Protein AF-A0A7W8HG87-F1 (afdb_monomer)

Structure (mmCIF, N/CA/C/O backbone):
data_AF-A0A7W8HG87-F1
#
_entry.id   AF-A0A7W8HG87-F1
#
loop_
_atom_site.group_PDB
_atom_site.id
_atom_site.type_symbol
_atom_site.label_atom_id
_atom_site.label_alt_id
_atom_site.label_comp_id
_atom_site.label_asym_id
_atom_site.label_entity_id
_atom_site.label_seq_id
_atom_site.pdbx_PDB_ins_code
_atom_site.Cartn_x
_atom_site.Cartn_y
_atom_site.Cartn_z
_atom_site.occupancy
_atom_site.B_iso_or_equiv
_atom_site.auth_seq_id
_atom_site.auth_comp_id
_atom_site.auth_asym_id
_atom_site.auth_atom_id
_atom_site.pdbx_PDB_model_num
ATOM 1 N N . MET A 1 1 ? 0.008 -7.089 -7.435 1.00 83.88 1 MET A N 1
ATOM 2 C CA . MET A 1 1 ? -1.253 -7.073 -6.643 1.00 83.88 1 MET A CA 1
ATOM 3 C C . MET A 1 1 ? -2.312 -6.264 -7.401 1.00 83.88 1 MET A C 1
ATOM 5 O O . MET A 1 1 ? -1.929 -5.557 -8.324 1.00 83.88 1 MET A O 1
ATOM 9 N N . TYR A 1 2 ? -3.597 -6.303 -7.029 1.00 92.94 2 TYR A N 1
ATOM 10 C CA . TYR A 1 2 ? -4.651 -5.495 -7.674 1.00 92.94 2 TYR A CA 1
ATOM 11 C C . TYR A 1 2 ? -5.302 -4.515 -6.698 1.00 92.94 2 TYR A C 1
ATOM 13 O O . TYR A 1 2 ? -5.439 -4.823 -5.520 1.00 92.94 2 TYR A O 1
ATOM 21 N N . CYS A 1 3 ? -5.683 -3.326 -7.167 1.00 93.56 3 CYS A N 1
ATOM 22 C CA . CYS A 1 3 ? -6.391 -2.337 -6.350 1.00 93.56 3 CYS A CA 1
ATOM 23 C C . CYS A 1 3 ? -7.844 -2.763 -6.100 1.00 93.56 3 CYS A C 1
ATOM 25 O O . CYS A 1 3 ? -8.595 -2.926 -7.055 1.00 93.56 3 CYS A O 1
ATOM 27 N N . ALA A 1 4 ? -8.272 -2.833 -4.839 1.00 93.69 4 ALA A N 1
ATOM 28 C CA . ALA A 1 4 ? -9.629 -3.233 -4.456 1.00 93.69 4 ALA A CA 1
ATOM 29 C C . ALA A 1 4 ? -10.739 -2.282 -4.951 1.00 93.69 4 ALA A C 1
ATOM 31 O O . ALA A 1 4 ? -11.887 -2.692 -5.051 1.00 93.69 4 ALA A O 1
ATOM 32 N N . LEU A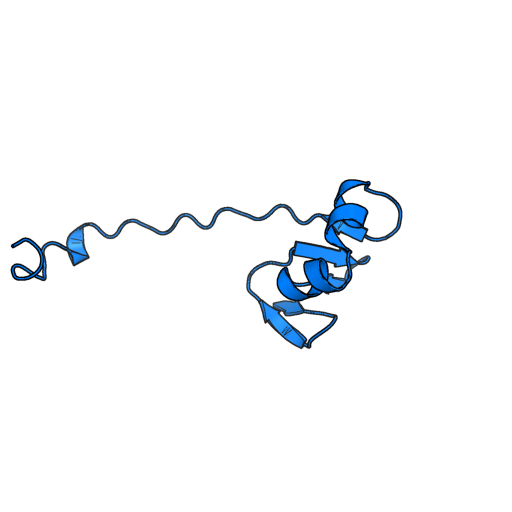 1 5 ? -10.410 -1.024 -5.283 1.00 92.31 5 LEU A N 1
ATOM 33 C CA . LEU A 1 5 ? -11.394 -0.044 -5.769 1.00 92.31 5 LEU A CA 1
ATOM 34 C C . LEU A 1 5 ? -11.551 -0.024 -7.293 1.00 92.31 5 LEU A C 1
ATOM 36 O O . LEU A 1 5 ? -12.635 0.245 -7.792 1.00 92.31 5 LEU A O 1
ATOM 40 N N . CYS A 1 6 ? -10.467 -0.230 -8.045 1.00 93.00 6 CYS A N 1
ATOM 41 C CA . CYS A 1 6 ? -10.478 -0.058 -9.505 1.00 93.00 6 CYS A CA 1
ATOM 42 C C . CYS A 1 6 ? -9.966 -1.267 -10.288 1.00 93.00 6 CYS A C 1
ATOM 44 O O . CYS A 1 6 ? -9.852 -1.185 -11.508 1.00 93.00 6 CYS A O 1
ATOM 46 N N . GLY A 1 7 ? -9.570 -2.343 -9.606 1.00 92.44 7 GLY A N 1
ATOM 47 C CA . GLY A 1 7 ? -9.073 -3.575 -10.216 1.00 92.44 7 GLY A CA 1
ATOM 48 C C . GLY A 1 7 ? -7.740 -3.449 -10.957 1.00 92.44 7 GLY A C 1
ATOM 49 O O . GLY A 1 7 ? -7.293 -4.417 -11.555 1.00 92.44 7 GLY A O 1
ATOM 50 N N . ARG A 1 8 ? -7.077 -2.284 -10.951 1.00 93.00 8 ARG A N 1
ATOM 51 C CA . ARG A 1 8 ? -5.823 -2.099 -11.703 1.00 93.00 8 ARG A CA 1
ATOM 52 C C . ARG A 1 8 ? -4.651 -2.835 -11.045 1.00 93.00 8 ARG A C 1
ATOM 54 O O . ARG A 1 8 ? -4.548 -2.788 -9.812 1.00 93.00 8 ARG A O 1
ATOM 61 N N . PRO A 1 9 ? -3.752 -3.452 -11.835 1.00 92.81 9 PRO A N 1
ATOM 62 C CA . PRO A 1 9 ? -2.528 -4.035 -11.308 1.00 92.81 9 PRO A CA 1
ATOM 63 C C . PRO A 1 9 ? -1.627 -2.937 -10.736 1.00 92.81 9 PRO A C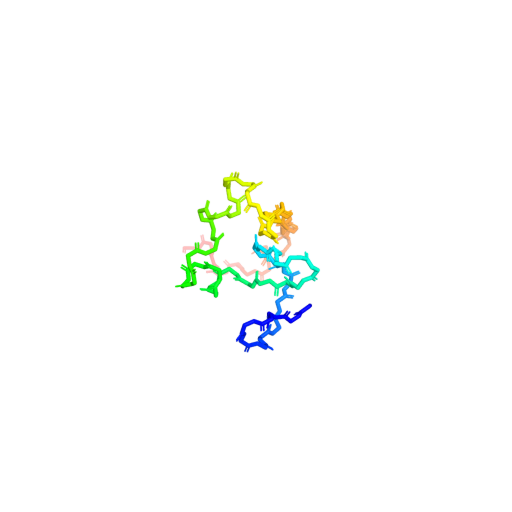 1
ATOM 65 O O . PRO A 1 9 ? -1.525 -1.836 -11.282 1.00 92.81 9 PRO A O 1
ATOM 68 N N . MET A 1 10 ? -0.989 -3.234 -9.610 1.00 88.62 10 MET A N 1
ATOM 69 C CA . MET A 1 10 ? -0.031 -2.358 -8.952 1.00 88.62 10 MET A CA 1
ATOM 70 C C . MET A 1 10 ? 1.054 -3.157 -8.231 1.00 88.62 10 MET A C 1
ATOM 72 O O . MET A 1 10 ? 0.809 -4.248 -7.705 1.00 88.62 10 MET A O 1
ATOM 76 N N . GLU A 1 11 ? 2.240 -2.559 -8.190 1.00 87.12 11 GLU A N 1
ATOM 77 C CA . GLU A 1 11 ? 3.419 -3.067 -7.482 1.00 87.12 11 GLU A CA 1
ATOM 78 C C . GLU A 1 11 ? 3.306 -2.863 -5.966 1.00 87.12 11 GLU A C 1
ATOM 80 O O . GLU A 1 11 ? 3.614 -3.753 -5.179 1.00 87.12 11 GLU A O 1
ATOM 85 N N . GLN A 1 12 ? 2.832 -1.687 -5.541 1.00 88.12 12 GLN A N 1
ATOM 86 C CA . GLN A 1 12 ? 2.718 -1.321 -4.130 1.00 88.12 12 GLN A CA 1
ATOM 87 C C . GLN A 1 12 ? 1.377 -0.643 -3.840 1.00 88.12 12 GLN A C 1
ATOM 89 O O . GLN A 1 12 ? 0.971 0.296 -4.533 1.00 88.12 12 GLN A O 1
ATOM 94 N N . ALA A 1 13 ? 0.712 -1.087 -2.773 1.00 90.62 13 ALA A N 1
ATOM 95 C CA . ALA A 1 13 ? -0.449 -0.402 -2.218 1.00 90.62 13 ALA A CA 1
ATOM 96 C C . ALA A 1 13 ? -0.019 0.874 -1.482 1.00 90.62 13 ALA A C 1
ATOM 98 O O . ALA A 1 13 ? 1.082 0.962 -0.940 1.00 90.62 13 ALA A O 1
ATOM 99 N N . ALA A 1 14 ? -0.900 1.872 -1.454 1.00 90.56 14 ALA A N 1
ATOM 100 C CA . ALA A 1 14 ? -0.707 3.066 -0.635 1.00 90.56 14 ALA A CA 1
ATOM 101 C C . ALA A 1 14 ? -1.377 2.919 0.736 1.00 90.56 14 ALA A C 1
ATOM 103 O O . ALA A 1 14 ? -0.850 3.390 1.742 1.00 90.56 14 ALA A O 1
ATOM 104 N N . VAL A 1 15 ? -2.542 2.274 0.756 1.00 91.19 15 VAL A N 1
ATOM 105 C CA . VAL A 1 15 ? -3.381 2.093 1.940 1.00 91.19 15 VAL A CA 1
ATOM 106 C C . VAL A 1 15 ? -3.976 0.686 1.900 1.00 91.19 15 VAL A C 1
ATOM 108 O O . VAL A 1 15 ? -4.260 0.165 0.819 1.00 91.19 15 VAL A O 1
ATOM 111 N N . LEU A 1 16 ? -4.167 0.080 3.066 1.00 91.88 16 LEU A N 1
ATOM 112 C CA . LEU A 1 16 ? -4.933 -1.148 3.257 1.00 91.88 16 LEU A CA 1
ATOM 113 C C . LEU A 1 16 ? -6.243 -0.813 3.967 1.00 91.88 16 LEU A C 1
ATOM 115 O O . LEU A 1 16 ? -6.234 -0.090 4.959 1.00 91.88 16 LEU A O 1
ATOM 119 N N . ILE A 1 17 ? -7.359 -1.338 3.469 1.00 90.94 17 ILE A N 1
ATOM 120 C CA . ILE A 1 17 ? -8.638 -1.347 4.186 1.00 90.94 17 ILE A CA 1
ATOM 121 C C . ILE A 1 17 ? -8.832 -2.772 4.706 1.00 90.94 17 ILE A C 1
ATOM 123 O O . ILE A 1 17 ? -9.161 -3.675 3.937 1.00 90.94 17 ILE A O 1
ATOM 127 N N . GLY A 1 18 ? -8.549 -3.006 5.986 1.00 88.25 18 GLY A N 1
ATOM 128 C CA . GLY A 1 18 ? -8.397 -4.350 6.537 1.00 88.25 18 GLY A CA 1
ATOM 129 C C . GLY A 1 18 ? -7.270 -5.092 5.813 1.00 88.25 18 GLY A C 1
ATOM 130 O O . GLY A 1 18 ? -6.113 -4.683 5.877 1.00 88.25 18 GLY A O 1
ATOM 131 N N . THR A 1 19 ? -7.616 -6.154 5.084 1.00 87.69 19 THR A N 1
ATOM 132 C CA . THR A 1 19 ? -6.688 -6.940 4.248 1.00 87.69 19 THR A CA 1
ATOM 133 C C . THR A 1 19 ? -6.703 -6.536 2.769 1.00 87.69 19 THR A C 1
ATOM 135 O O . THR A 1 19 ? -5.924 -7.066 1.977 1.00 87.69 19 THR A O 1
ATOM 138 N N . MET A 1 20 ? -7.566 -5.594 2.372 1.00 91.81 20 MET A N 1
ATOM 139 C CA . MET A 1 20 ? -7.746 -5.207 0.973 1.00 91.81 20 MET A CA 1
ATOM 140 C C . MET A 1 20 ? -6.796 -4.074 0.563 1.00 91.81 20 MET A C 1
ATOM 142 O O . MET A 1 20 ? -6.827 -2.993 1.160 1.00 91.81 20 MET A O 1
ATOM 146 N N . PRO A 1 21 ? -5.976 -4.259 -0.484 1.00 93.06 21 PRO A N 1
ATOM 147 C CA . PRO A 1 21 ? -5.020 -3.251 -0.920 1.00 93.06 21 PRO A CA 1
ATOM 148 C C . PRO A 1 21 ? -5.63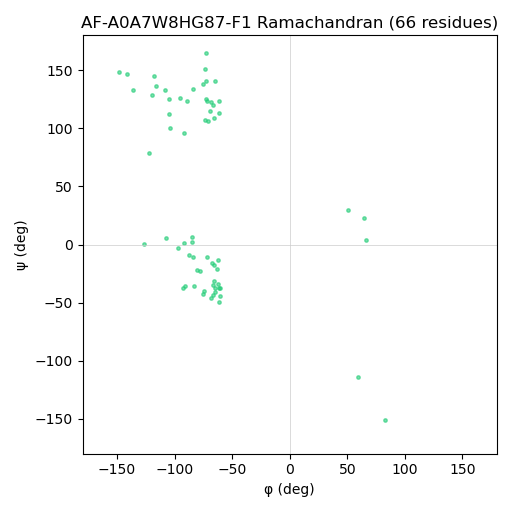3 -2.198 -1.840 1.00 93.06 21 PRO A C 1
ATOM 150 O O . PRO A 1 21 ? -6.292 -2.505 -2.832 1.00 93.06 21 PRO A O 1
ATOM 153 N N . VAL A 1 22 ? -5.340 -0.928 -1.563 1.00 93.25 22 VAL A N 1
ATOM 154 C CA . VAL A 1 22 ? -5.794 0.217 -2.357 1.00 93.25 22 VAL A CA 1
ATOM 155 C C . VAL A 1 22 ? -4.598 0.989 -2.908 1.00 93.25 22 VAL A C 1
ATOM 157 O O . VAL A 1 22 ? -3.664 1.368 -2.195 1.00 93.25 22 VAL A O 1
ATOM 160 N N . GLY A 1 23 ? -4.633 1.230 -4.217 1.00 92.75 23 GLY A N 1
ATOM 161 C CA . GLY A 1 23 ? -3.582 1.943 -4.931 1.00 92.75 23 GLY A CA 1
ATOM 162 C C . GLY A 1 23 ? -3.560 3.445 -4.654 1.00 92.75 23 GLY A C 1
ATOM 163 O O . GLY A 1 23 ? -4.548 4.013 -4.190 1.00 92.75 23 GLY A O 1
ATOM 164 N N . PRO A 1 24 ? -2.457 4.129 -4.999 1.00 89.69 24 PRO A N 1
ATOM 165 C CA . PRO A 1 24 ? -2.237 5.534 -4.659 1.00 89.69 24 PRO A CA 1
ATOM 166 C C . PRO A 1 24 ? -3.286 6.480 -5.247 1.00 89.69 24 PRO A C 1
ATOM 168 O O . PRO A 1 24 ? -3.816 7.329 -4.538 1.00 89.69 24 PRO A O 1
ATOM 171 N N . LYS A 1 25 ? -3.638 6.301 -6.526 1.00 91.00 25 LYS A N 1
ATOM 172 C CA . LYS A 1 25 ? -4.623 7.157 -7.207 1.00 91.00 25 LYS A CA 1
ATOM 173 C C . LYS A 1 25 ? -6.020 7.019 -6.595 1.00 91.00 25 LYS A C 1
ATOM 175 O O . LYS A 1 25 ? -6.720 8.010 -6.422 1.00 91.00 25 LYS A O 1
ATOM 180 N N . CYS A 1 26 ? -6.422 5.795 -6.259 1.00 92.62 26 CYS A N 1
ATOM 18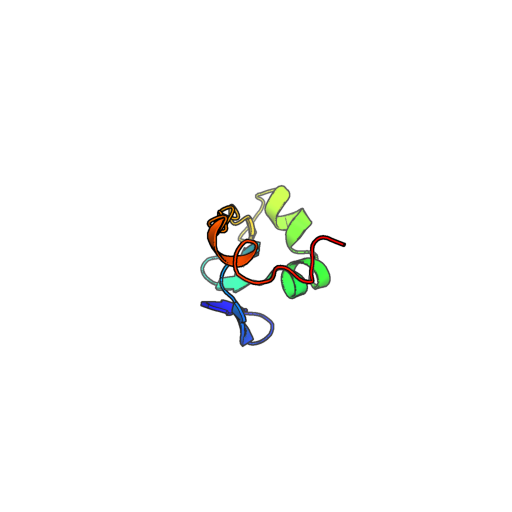1 C CA . CYS A 1 26 ? -7.729 5.533 -5.662 1.00 92.62 26 CYS A CA 1
ATOM 182 C C . CYS A 1 26 ? -7.776 5.971 -4.196 1.00 92.62 26 CYS A C 1
ATOM 184 O O . CYS A 1 26 ? -8.754 6.585 -3.793 1.00 92.62 26 CYS A O 1
ATOM 186 N N . ALA A 1 27 ? -6.704 5.746 -3.432 1.00 91.50 27 ALA A N 1
ATOM 187 C CA . ALA A 1 27 ? -6.600 6.212 -2.052 1.00 91.50 27 ALA A CA 1
ATOM 188 C C . ALA A 1 27 ? -6.673 7.743 -1.947 1.00 91.50 27 ALA A C 1
ATOM 190 O O . ALA A 1 27 ? -7.304 8.260 -1.029 1.00 91.50 27 ALA A O 1
ATOM 191 N N . GLN A 1 28 ? -6.073 8.466 -2.899 1.00 91.12 28 GLN A N 1
ATOM 192 C CA . GLN A 1 28 ? -6.148 9.926 -2.959 1.00 91.12 28 GLN A CA 1
ATOM 193 C C . GLN A 1 28 ? -7.562 10.413 -3.306 1.00 91.12 28 GLN A C 1
ATOM 195 O O . GLN A 1 28 ? -8.085 11.287 -2.625 1.00 91.12 28 GLN A O 1
ATOM 200 N N . ARG A 1 29 ? -8.208 9.817 -4.320 1.00 92.06 29 ARG A N 1
ATOM 201 C CA . ARG A 1 29 ? -9.579 10.180 -4.730 1.00 92.06 29 ARG A CA 1
ATOM 202 C C . ARG A 1 29 ? -10.626 9.881 -3.659 1.00 92.06 29 ARG A C 1
ATOM 204 O O . ARG A 1 29 ? -11.555 10.655 -3.493 1.00 92.06 29 ARG A O 1
ATOM 211 N N . ALA A 1 30 ? -10.465 8.772 -2.944 1.00 89.44 30 ALA A N 1
ATOM 212 C CA . ALA A 1 30 ? -11.380 8.347 -1.892 1.00 89.44 30 ALA A CA 1
ATOM 213 C C . ALA A 1 30 ? -11.080 8.986 -0.522 1.00 89.44 30 ALA A C 1
ATOM 215 O O . ALA A 1 30 ? -11.720 8.633 0.462 1.00 89.44 30 ALA A O 1
ATOM 216 N N . GLY A 1 31 ? -10.083 9.876 -0.417 1.00 89.50 31 GLY A N 1
ATOM 217 C CA . GLY A 1 31 ? -9.731 10.514 0.857 1.00 89.50 31 GLY A CA 1
ATOM 218 C C . GLY A 1 31 ? -9.204 9.542 1.923 1.00 89.50 31 GLY A C 1
ATOM 219 O O . GLY A 1 31 ? -9.243 9.839 3.112 1.00 89.50 31 GLY A O 1
ATOM 220 N N . LEU A 1 32 ? -8.682 8.380 1.521 1.00 88.31 32 LEU A N 1
ATOM 221 C CA . LEU A 1 32 ? -8.218 7.333 2.438 1.00 88.31 32 LEU A CA 1
ATOM 222 C C . LEU A 1 32 ? -6.818 7.611 3.0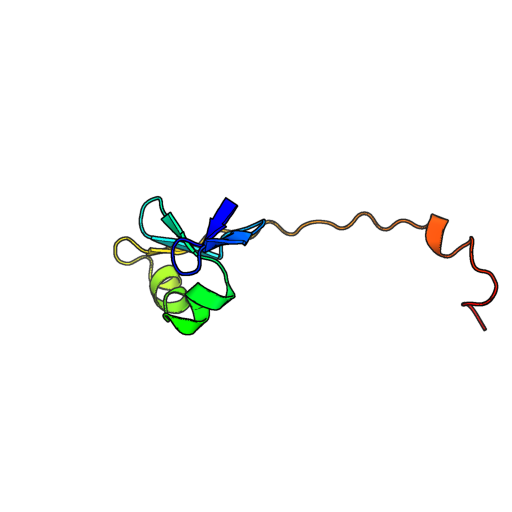03 1.00 88.31 32 LEU A C 1
ATOM 224 O O . LEU A 1 32 ? -6.470 7.090 4.057 1.00 88.31 32 LEU A O 1
ATOM 228 N N . MET A 1 33 ? -6.007 8.440 2.336 1.00 86.69 33 MET A N 1
ATOM 229 C CA . MET A 1 33 ? -4.675 8.825 2.828 1.00 86.69 33 MET A CA 1
ATOM 230 C C . MET A 1 33 ? -4.697 9.563 4.181 1.00 86.69 33 MET A C 1
ATOM 232 O O . MET A 1 33 ? -3.957 9.143 5.071 1.00 86.69 33 MET A O 1
ATOM 236 N N . PRO A 1 34 ? -5.520 10.612 4.395 1.00 86.44 34 PRO A N 1
ATOM 237 C CA . PRO A 1 34 ? -5.601 11.262 5.705 1.00 86.44 34 PRO A CA 1
ATOM 238 C C . PRO A 1 34 ? -6.194 10.343 6.784 1.00 86.44 34 PRO A C 1
ATOM 240 O O . PRO A 1 34 ? -5.784 10.419 7.940 1.00 86.44 34 PRO A O 1
ATOM 243 N N . LEU A 1 35 ? -7.107 9.433 6.422 1.00 85.19 35 LEU A N 1
ATOM 244 C CA . LEU A 1 35 ? -7.648 8.433 7.352 1.00 85.19 35 LEU A CA 1
ATOM 245 C C . LEU A 1 35 ? -6.577 7.427 7.789 1.00 85.19 35 LEU A C 1
ATOM 247 O O . LEU A 1 35 ? -6.434 7.154 8.979 1.00 85.19 35 LEU A O 1
ATOM 251 N N . ALA A 1 36 ? -5.761 6.955 6.845 1.00 85.31 36 ALA A N 1
ATOM 252 C CA . ALA A 1 36 ? -4.633 6.074 7.124 1.00 85.31 36 ALA A CA 1
ATOM 253 C C . ALA A 1 36 ? -3.600 6.730 8.060 1.00 85.31 36 ALA A C 1
ATOM 255 O O . ALA A 1 36 ? -3.044 6.074 8.937 1.00 85.31 36 ALA A O 1
ATOM 256 N N . GLN A 1 37 ? -3.355 8.036 7.920 1.00 84.56 37 GLN A N 1
ATOM 257 C CA . GLN A 1 37 ? -2.433 8.769 8.799 1.00 84.56 37 GLN A CA 1
ATOM 258 C C . GLN A 1 37 ? -2.935 8.872 10.241 1.00 84.56 37 GLN A C 1
ATOM 260 O O . GLN A 1 37 ? -2.133 8.804 11.170 1.00 84.56 37 GLN A O 1
ATOM 265 N N . ARG A 1 38 ? -4.253 8.998 10.433 1.00 83.50 38 ARG A N 1
ATOM 266 C CA . ARG A 1 38 ? -4.880 9.059 11.762 1.00 83.50 38 ARG A CA 1
ATOM 267 C C . ARG A 1 38 ? -4.867 7.717 12.496 1.00 83.50 38 ARG A C 1
ATOM 269 O O . ARG A 1 38 ? -5.167 7.695 13.684 1.00 83.50 38 ARG A O 1
ATOM 276 N N . LYS A 1 39 ? -4.517 6.617 11.811 1.00 70.81 39 LYS A N 1
ATOM 277 C CA . LYS A 1 39 ? -4.497 5.243 12.350 1.00 70.81 39 LYS A CA 1
ATOM 278 C C . LYS A 1 39 ? -5.803 4.847 13.055 1.00 70.81 39 LYS A C 1
ATOM 280 O O . LYS A 1 39 ? -5.791 4.053 13.989 1.00 70.81 39 LYS A O 1
ATOM 285 N N . SER A 1 40 ? -6.928 5.416 12.629 1.00 69.75 40 SER A N 1
ATOM 286 C CA . SER A 1 40 ? -8.232 5.173 13.241 1.00 69.75 40 SER A CA 1
ATOM 287 C C . SER A 1 40 ? -9.065 4.251 12.353 1.00 69.75 40 SER A C 1
ATOM 289 O O . SER A 1 40 ? -9.305 4.566 11.186 1.00 69.75 40 SER A O 1
ATOM 291 N N . GLY A 1 41 ? -9.552 3.145 12.916 1.00 81.62 41 GLY A N 1
ATOM 292 C CA . GLY A 1 41 ? -10.410 2.187 12.216 1.00 81.62 41 GLY A CA 1
ATOM 293 C C . GLY A 1 41 ? -9.637 1.181 11.359 1.00 81.62 41 GLY A C 1
ATOM 294 O O . GLY A 1 41 ? -8.503 0.825 11.6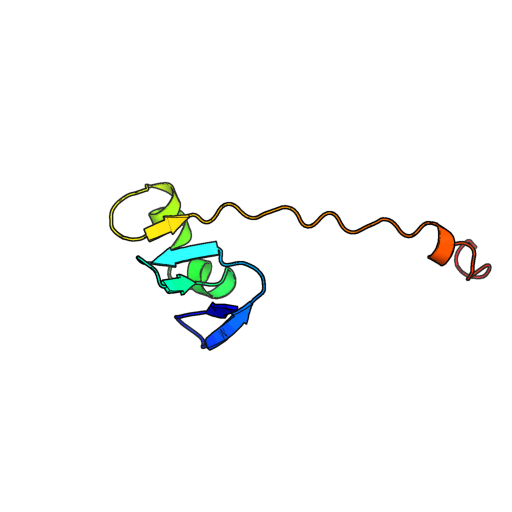61 1.00 81.62 41 GLY A O 1
ATOM 295 N N . LEU A 1 42 ? -10.274 0.700 10.289 1.00 84.44 42 LEU A N 1
ATOM 296 C CA . LEU A 1 42 ? -9.756 -0.375 9.430 1.00 84.44 42 LEU A CA 1
ATOM 297 C C . LEU A 1 42 ? -8.791 0.112 8.336 1.00 84.44 42 LEU A C 1
ATOM 299 O O . LEU A 1 42 ? -8.432 -0.666 7.457 1.00 84.44 42 LEU A O 1
ATOM 303 N N . VAL A 1 43 ? -8.408 1.390 8.330 1.00 87.00 43 VAL A N 1
ATOM 304 C CA . VAL A 1 43 ? -7.616 1.995 7.252 1.00 87.00 43 VAL A CA 1
ATOM 305 C C . VAL A 1 43 ? -6.172 2.177 7.713 1.00 87.00 43 VAL A C 1
ATOM 307 O O . VAL A 1 43 ? -5.888 3.003 8.577 1.00 87.00 43 VAL A O 1
ATOM 310 N N . PHE A 1 44 ? -5.250 1.429 7.109 1.00 86.12 44 PHE A N 1
ATOM 311 C CA . PHE A 1 44 ? -3.844 1.384 7.505 1.00 86.12 44 PHE A CA 1
ATOM 312 C C . PHE A 1 44 ? -2.922 1.905 6.399 1.00 86.12 44 PHE A C 1
ATOM 314 O O . PHE A 1 44 ? -3.089 1.544 5.230 1.00 86.12 44 PHE A O 1
ATOM 321 N N . PRO A 1 45 ? -1.915 2.730 6.728 1.00 85.81 45 PRO A N 1
ATOM 322 C CA . PRO A 1 45 ? -0.939 3.185 5.752 1.00 85.81 45 PRO A CA 1
ATOM 323 C C . PRO A 1 45 ? 0.050 2.059 5.441 1.00 85.81 45 PRO A C 1
ATOM 325 O O . PRO A 1 45 ? 0.534 1.376 6.343 1.00 85.81 45 PRO A O 1
ATOM 328 N N . VAL A 1 46 ? 0.397 1.891 4.165 1.00 85.25 46 VAL A N 1
ATOM 329 C CA . VAL A 1 46 ? 1.457 0.962 3.753 1.00 85.25 46 VAL A CA 1
ATOM 330 C C . VAL A 1 46 ? 2.765 1.732 3.618 1.00 85.25 46 VAL A C 1
ATOM 332 O O . VAL A 1 46 ? 2.839 2.724 2.888 1.00 85.25 46 VAL A O 1
ATOM 335 N N . LEU A 1 47 ? 3.815 1.272 4.303 1.00 78.06 47 LEU A N 1
ATOM 336 C CA . LEU A 1 47 ? 5.162 1.816 4.137 1.00 78.06 47 LEU A CA 1
ATOM 337 C C . LEU A 1 47 ? 5.659 1.502 2.722 1.00 78.06 47 LEU A C 1
ATOM 339 O O . LEU A 1 47 ? 5.955 0.353 2.390 1.00 78.06 47 LEU A O 1
ATOM 343 N N . ARG A 1 48 ? 5.753 2.532 1.875 1.00 73.06 48 ARG A N 1
ATOM 344 C CA . ARG A 1 48 ? 6.314 2.384 0.530 1.00 73.06 48 ARG A CA 1
ATOM 345 C C . ARG A 1 48 ? 7.795 2.054 0.631 1.00 73.06 48 ARG A C 1
ATOM 347 O O . ARG A 1 48 ? 8.580 2.856 1.138 1.00 73.06 48 ARG A O 1
ATOM 354 N N . ARG A 1 49 ? 8.192 0.898 0.100 1.00 76.69 49 ARG A N 1
ATOM 355 C CA . ARG A 1 49 ? 9.611 0.587 -0.087 1.00 76.69 49 ARG A CA 1
ATOM 356 C C . ARG A 1 49 ? 10.138 1.440 -1.234 1.00 76.69 49 ARG A C 1
ATOM 358 O O . ARG A 1 49 ? 9.607 1.364 -2.344 1.00 76.69 49 ARG A O 1
ATOM 365 N N . LYS A 1 50 ? 11.185 2.231 -0.977 1.00 71.94 50 LYS A N 1
ATOM 366 C CA . LYS A 1 50 ? 11.955 2.872 -2.048 1.00 71.94 50 LYS A CA 1
ATOM 367 C C . LYS A 1 50 ? 12.563 1.768 -2.906 1.00 71.94 50 LYS A C 1
ATOM 369 O O . LYS A 1 50 ? 13.408 1.012 -2.437 1.00 71.94 50 LYS A O 1
ATOM 374 N N . VAL A 1 51 ? 12.111 1.673 -4.151 1.00 74.06 51 VAL A N 1
ATOM 375 C CA . VAL A 1 51 ? 12.764 0.833 -5.151 1.00 74.06 51 VAL A CA 1
ATOM 376 C C . VAL A 1 51 ? 14.049 1.552 -5.537 1.00 74.06 51 VAL A C 1
ATOM 378 O O . VAL A 1 51 ? 14.004 2.606 -6.173 1.00 74.06 51 VAL A O 1
ATOM 381 N N . VAL A 1 52 ? 15.188 1.025 -5.093 1.00 76.50 52 VAL A N 1
ATOM 382 C CA . VAL A 1 52 ? 16.498 1.494 -5.546 1.00 76.50 52 VAL A CA 1
ATOM 383 C C . VAL A 1 52 ? 16.633 1.031 -6.990 1.00 76.50 52 VAL A C 1
ATOM 385 O O . VAL A 1 52 ? 16.772 -0.163 -7.247 1.00 76.50 52 VAL A O 1
ATOM 388 N N . LYS A 1 53 ? 16.512 1.956 -7.946 1.00 73.94 53 LYS A N 1
ATOM 389 C CA . LYS A 1 53 ? 16.855 1.645 -9.333 1.00 73.94 53 LYS A CA 1
ATOM 390 C C . LYS A 1 53 ? 18.373 1.460 -9.389 1.00 73.94 53 LYS A C 1
ATOM 392 O O . LYS A 1 53 ? 19.073 2.392 -8.990 1.00 73.94 53 LYS A O 1
ATOM 397 N N . PRO A 1 54 ? 18.889 0.305 -9.839 1.00 76.62 54 PRO A N 1
ATOM 398 C CA . PRO A 1 54 ? 20.319 0.161 -10.046 1.00 76.62 54 PRO A CA 1
ATOM 399 C C . PRO A 1 54 ? 20.746 1.180 -11.102 1.00 76.62 54 PRO A C 1
ATOM 401 O O . PRO A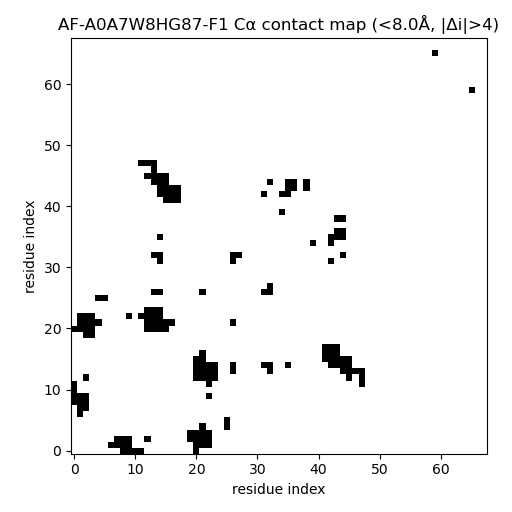 1 54 ? 20.179 1.226 -12.195 1.00 76.62 54 PRO A O 1
ATOM 404 N N . GLN A 1 55 ? 21.701 2.036 -10.750 1.00 71.62 55 GLN A N 1
ATOM 405 C CA . GLN A 1 55 ? 22.338 2.923 -11.710 1.00 71.62 55 GLN A CA 1
ATOM 406 C C . GLN A 1 55 ? 23.178 2.024 -12.617 1.00 71.62 55 GLN A C 1
ATOM 408 O O . GLN A 1 55 ? 24.068 1.333 -12.131 1.00 71.62 55 GLN A O 1
ATOM 413 N N . GLN A 1 56 ? 22.829 1.947 -13.899 1.00 76.06 56 GLN A N 1
ATOM 414 C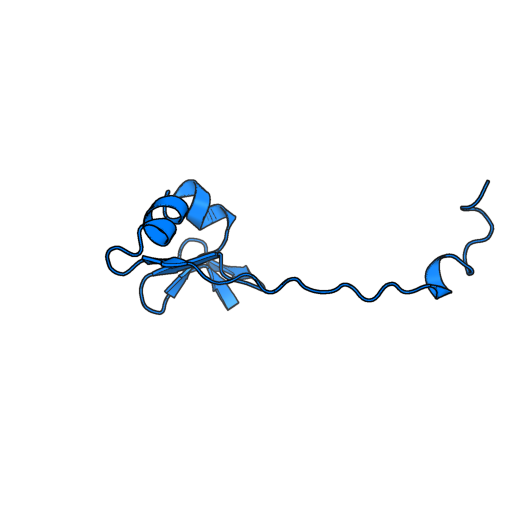 CA . GLN A 1 56 ? 23.583 1.186 -14.891 1.00 76.06 56 GLN A CA 1
ATOM 415 C C . GLN A 1 56 ? 24.599 2.150 -15.516 1.00 76.06 56 GLN A C 1
ATOM 417 O O . GLN A 1 56 ? 24.222 2.913 -16.401 1.00 76.06 56 GLN A O 1
ATOM 422 N N . PRO A 1 57 ? 25.859 2.197 -15.043 1.00 67.12 57 PRO A N 1
ATOM 423 C CA . PRO A 1 57 ? 26.846 3.138 -15.579 1.00 67.12 57 PRO A CA 1
ATOM 424 C C . PRO A 1 57 ? 27.125 2.870 -17.065 1.00 67.12 57 PRO A C 1
ATOM 426 O O . PRO A 1 57 ? 27.243 3.798 -17.854 1.00 67.12 57 PRO A O 1
ATOM 429 N N . GLN A 1 58 ? 27.082 1.595 -17.456 1.00 71.19 58 GLN A N 1
ATOM 430 C CA . GLN A 1 58 ? 27.426 1.110 -18.792 1.00 71.19 58 GLN A CA 1
ATOM 431 C C . GLN A 1 58 ? 26.477 1.581 -19.904 1.00 71.19 58 GLN A C 1
ATOM 433 O O . GLN A 1 58 ? 26.836 1.491 -21.071 1.00 71.19 58 GLN A O 1
ATOM 438 N N . THR A 1 59 ? 25.266 2.063 -19.595 1.00 67.56 59 THR A N 1
ATOM 439 C CA . THR A 1 59 ? 24.322 2.476 -20.646 1.00 67.56 59 THR A CA 1
ATOM 440 C C . THR A 1 59 ? 24.637 3.839 -21.244 1.00 67.56 59 THR A C 1
ATOM 442 O O . THR A 1 59 ? 24.201 4.087 -22.357 1.00 67.56 59 THR A O 1
ATOM 445 N N . LEU A 1 60 ? 25.358 4.726 -20.548 1.00 63.34 60 LEU A N 1
ATOM 446 C CA . LEU A 1 60 ? 25.717 6.040 -21.105 1.00 63.34 60 LEU A CA 1
ATOM 447 C C . LEU A 1 60 ? 26.965 5.962 -21.990 1.00 63.34 60 LEU A C 1
ATOM 449 O O . LEU A 1 60 ? 27.007 6.597 -23.039 1.00 63.34 60 LEU A O 1
ATOM 453 N N . ASP A 1 61 ? 27.921 5.106 -21.627 1.00 65.81 61 ASP A N 1
ATOM 454 C CA . ASP A 1 61 ? 29.180 4.925 -22.361 1.00 65.81 61 ASP A CA 1
ATOM 455 C C . ASP A 1 61 ? 28.993 4.299 -23.759 1.00 65.81 61 ASP A C 1
ATOM 457 O O . ASP A 1 61 ? 29.887 4.361 -24.600 1.00 65.81 61 ASP A O 1
ATOM 461 N N . MET A 1 62 ? 27.827 3.699 -24.032 1.00 68.38 62 MET A N 1
ATOM 462 C CA . MET A 1 62 ? 27.508 3.068 -25.320 1.00 68.38 62 MET A CA 1
ATOM 463 C C . MET A 1 62 ? 26.911 4.030 -26.360 1.00 68.38 62 MET A C 1
ATOM 465 O O . MET A 1 62 ? 26.778 3.642 -27.521 1.00 68.38 62 MET A O 1
ATOM 469 N N . PHE A 1 63 ? 26.567 5.269 -25.981 1.00 74.19 63 PHE A N 1
ATOM 470 C CA . PHE A 1 63 ? 25.985 6.271 -26.885 1.00 74.19 63 PHE A CA 1
ATOM 471 C C . PHE A 1 63 ? 26.850 7.543 -26.915 1.00 74.19 63 PHE A C 1
ATOM 473 O O . PHE A 1 63 ? 26.500 8.542 -26.283 1.00 74.19 63 PHE A O 1
ATOM 480 N N . PRO A 1 64 ? 27.972 7.539 -27.662 1.00 66.38 64 PRO A N 1
ATOM 481 C CA . PRO A 1 64 ? 28.908 8.669 -27.723 1.00 66.38 64 PRO A CA 1
ATOM 482 C C . PRO A 1 64 ? 28.301 9.969 -28.286 1.00 66.38 64 PRO A C 1
ATOM 484 O O . PRO A 1 64 ? 28.888 11.033 -28.132 1.00 66.38 64 PRO A O 1
ATOM 487 N N . GLU A 1 65 ? 27.120 9.908 -28.907 1.00 63.59 65 GLU A N 1
ATOM 488 C CA . GLU A 1 65 ? 26.412 11.056 -29.491 1.00 63.59 65 GLU A CA 1
ATOM 489 C C . GLU A 1 65 ? 25.565 11.850 -28.470 1.00 63.59 65 GLU A C 1
ATOM 491 O O . GLU A 1 65 ? 25.104 12.945 -28.767 1.00 63.59 65 GLU A O 1
ATOM 496 N N . ALA A 1 66 ? 25.366 11.338 -27.248 1.00 59.75 66 ALA A N 1
ATOM 497 C CA . ALA A 1 66 ? 24.503 11.963 -26.235 1.00 59.75 66 ALA A CA 1
ATOM 498 C C . ALA A 1 66 ? 25.232 12.927 -25.271 1.00 59.75 66 ALA A C 1
ATOM 500 O O . ALA A 1 66 ? 24.608 13.448 -24.346 1.00 59.75 66 ALA A O 1
ATOM 501 N N . ALA A 1 67 ? 26.543 13.128 -25.449 1.00 56.88 67 ALA A N 1
ATOM 502 C CA . ALA A 1 67 ? 27.394 13.941 -24.571 1.00 56.88 67 ALA A CA 1
ATOM 503 C C . ALA A 1 67 ? 27.834 15.292 -25.180 1.00 56.88 67 ALA A C 1
ATOM 505 O O . ALA A 1 67 ? 28.656 15.978 -24.570 1.00 56.88 67 ALA A O 1
ATOM 506 N N . ALA A 1 68 ? 27.319 15.651 -26.363 1.00 50.62 68 ALA A N 1
ATOM 507 C CA . ALA A 1 68 ? 27.588 16.921 -27.045 1.00 50.62 68 ALA A CA 1
ATOM 508 C C . ALA A 1 68 ? 26.503 17.972 -26.765 1.00 50.62 68 ALA A C 1
ATOM 510 O O . ALA A 1 68 ? 25.308 17.598 -26.737 1.00 50.62 68 ALA A O 1
#

Secondary structure (DSSP, 8-state):
-B-TTT--B-SS-SEEETTEEE-HHHHHHTTHHHHHHTT-TTEEE-----------GGGTTT-GGGG-

Sequence (68 aa):
MYCALCGRPMEQAAVLIGTMPVGPKCAQRAGLMPLAQRKSGLVFPVLRRKVVKPQQPQTLDMFPEAAA

Nearest PDB structures (foldseek):
  9esi-assembly1_U  TM=3.504E-01  e=8.143E-01  Schizosaccharomyces pombe

Organism: NCBI:txid1549638

Radius of gyration: 18.14 Å; Cα contacts (8 Å, |Δi|>4): 88; chains: 1; bounding box: 41×24×43 Å

Mean predicted aligned error: 9.39 Å

Solvent-accessible surface area (backbone atoms only — not comparable to full-atom values): 4229 Å² total; per-residue (Å²): 93,55,18,74,85,75,66,47,79,41,94,63,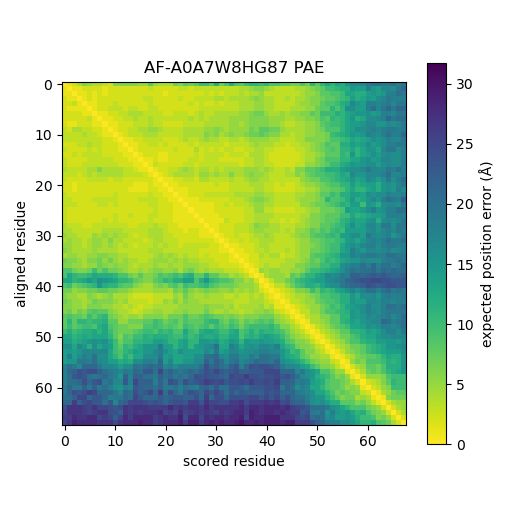50,41,34,25,54,67,91,43,38,24,30,56,72,56,28,59,74,69,56,43,55,67,42,16,72,67,64,57,80,58,30,38,61,43,85,76,75,82,79,79,75,82,81,64,73,72,68,60,77,74,43,82,80,78,79,116

pLDDT: mean 82.27, std 10.68, range [50.62, 93.69]

Foldseek 3Di:
DAAPPPRDDDPDAQKFQQPGGHHDVRCVVVVLNVVQVVVPHRIHGDDDDPDPDPDDVVVVVVCPPPPD